Protein AF-A0A099LK48-F1 (afdb_monomer_lite)

Radius of gyration: 19.07 Å; chains: 1; bounding box: 68×48×37 Å

Foldseek 3Di:
DDDDDPDDDDDDPDDDDDDDPPQCDLVNLLVCLVPQFPQPLVSQLLNVLSVLLVVLLCCLVVVDPDALVRLLQSLLSNVLSVQQVVVCCVVVVVGDDSVCSNQVDPVSVVSSVSSVVVSCVNNDPDSVSSPVNNDPDRCVVRDDPVSVVD

Organism: NCBI:txid29495

pLDDT: mean 81.38, std 18.53, range [31.38, 96.38]

Structure (mmCIF, N/CA/C/O backbone):
data_AF-A0A099LK48-F1
#
_entry.id   AF-A0A099LK48-F1
#
loop_
_atom_site.group_PDB
_atom_site.id
_atom_site.type_symbol
_atom_site.label_atom_id
_atom_site.label_alt_id
_atom_site.label_comp_id
_atom_site.label_asym_id
_atom_site.label_entity_id
_atom_site.label_seq_id
_atom_site.pdbx_PDB_ins_code
_atom_site.Cartn_x
_atom_site.Cartn_y
_atom_site.Cartn_z
_atom_site.occupancy
_atom_site.B_iso_or_equiv
_atom_site.auth_seq_id
_atom_site.auth_comp_id
_atom_site.auth_asym_id
_atom_site.auth_atom_id
_atom_site.pdbx_PDB_model_num
ATOM 1 N N . MET A 1 1 ? -49.867 -3.692 -3.523 1.00 39.06 1 MET A N 1
ATOM 2 C CA . MET A 1 1 ? -49.423 -4.983 -4.095 1.00 39.06 1 MET A CA 1
ATOM 3 C C . MET A 1 1 ? -47.971 -4.833 -4.515 1.00 39.06 1 MET A C 1
ATOM 5 O O . MET A 1 1 ? -47.663 -3.898 -5.241 1.00 39.06 1 MET A O 1
ATOM 9 N N . LYS A 1 2 ? -47.077 -5.656 -3.955 1.00 34.09 2 LYS A N 1
ATOM 10 C CA . LYS A 1 2 ? -45.626 -5.604 -4.187 1.00 34.09 2 LYS A CA 1
ATOM 11 C C . LYS A 1 2 ? -45.309 -6.247 -5.543 1.00 34.09 2 LYS A C 1
ATOM 13 O O . LYS A 1 2 ? -45.697 -7.388 -5.770 1.00 34.09 2 LYS A O 1
ATOM 18 N N . SER A 1 3 ? -44.634 -5.508 -6.419 1.00 37.88 3 SER A N 1
ATOM 19 C CA . SER A 1 3 ? -44.075 -6.020 -7.674 1.00 37.88 3 SER A CA 1
ATOM 20 C C . SER A 1 3 ? -42.752 -6.717 -7.361 1.00 37.88 3 SER A C 1
ATOM 22 O O . SER A 1 3 ? -41.833 -6.089 -6.836 1.00 37.88 3 SER A O 1
ATOM 24 N N . VAL A 1 4 ? -42.686 -8.024 -7.606 1.00 45.72 4 VAL A N 1
ATOM 25 C CA . VAL A 1 4 ? -41.477 -8.832 -7.419 1.00 45.72 4 VAL A CA 1
ATOM 26 C C . VAL A 1 4 ? -40.611 -8.688 -8.672 1.00 45.72 4 VAL A C 1
ATOM 28 O O . VAL A 1 4 ? -41.073 -8.909 -9.790 1.00 45.72 4 VAL A O 1
ATOM 31 N N . SER A 1 5 ? -39.365 -8.263 -8.460 1.00 33.88 5 SER A N 1
ATOM 32 C CA . SER A 1 5 ? -38.329 -8.078 -9.479 1.00 33.88 5 SER A CA 1
ATOM 33 C C . SER A 1 5 ? -38.048 -9.376 -10.252 1.00 33.88 5 SER A C 1
ATOM 35 O O . SER A 1 5 ? -37.977 -10.452 -9.665 1.00 33.88 5 SER A O 1
ATOM 37 N N . LYS A 1 6 ? -37.868 -9.262 -11.575 1.00 41.53 6 LYS A N 1
ATOM 38 C CA . LYS A 1 6 ? -37.726 -10.351 -12.567 1.00 41.53 6 LYS A CA 1
ATOM 39 C C . LYS A 1 6 ? -36.379 -11.095 -12.550 1.00 41.53 6 LYS A C 1
ATOM 41 O O . LYS A 1 6 ? -36.036 -11.749 -13.529 1.00 41.53 6 LYS A O 1
ATOM 46 N N . TYR A 1 7 ? -35.626 -11.039 -11.460 1.00 39.88 7 TYR A N 1
ATOM 47 C CA . TYR A 1 7 ? -34.315 -11.682 -11.378 1.00 39.88 7 TYR A CA 1
ATOM 48 C C . TYR A 1 7 ? -34.296 -12.670 -10.212 1.00 39.88 7 TYR A C 1
ATOM 50 O O . TYR A 1 7 ? -33.738 -12.413 -9.150 1.00 39.88 7 TYR A O 1
ATOM 58 N N . CYS A 1 8 ? -34.978 -13.801 -10.411 1.00 38.00 8 CYS A N 1
ATOM 59 C CA . CYS A 1 8 ? -34.843 -14.971 -9.554 1.00 38.00 8 CYS A CA 1
ATOM 60 C C . CYS A 1 8 ? -33.556 -15.721 -9.918 1.00 38.00 8 CYS A C 1
ATOM 62 O O . CYS A 1 8 ? -33.349 -16.138 -11.055 1.00 38.00 8 CYS A O 1
ATOM 64 N N . ILE A 1 9 ? -32.714 -15.859 -8.902 1.00 45.78 9 ILE A N 1
ATOM 65 C CA . ILE A 1 9 ? -31.460 -16.602 -8.824 1.00 45.78 9 ILE A CA 1
ATOM 66 C C . ILE A 1 9 ? -31.676 -18.083 -9.191 1.00 45.78 9 ILE A C 1
ATOM 68 O O . ILE A 1 9 ? -32.590 -18.699 -8.639 1.00 45.78 9 ILE A O 1
ATOM 72 N N . PRO A 1 10 ? -30.796 -18.715 -9.986 1.00 41.97 10 PRO A N 1
ATOM 73 C CA . PRO A 1 10 ? -30.484 -20.122 -9.820 1.00 41.97 10 PRO A CA 1
ATOM 74 C C . PRO A 1 10 ? -29.261 -20.254 -8.905 1.00 41.97 10 PRO A C 1
ATOM 76 O O . PRO A 1 10 ? -28.142 -19.895 -9.264 1.00 41.97 10 PRO A O 1
ATOM 79 N N . ILE A 1 11 ? -29.510 -20.763 -7.697 1.00 52.34 11 ILE A N 1
ATOM 80 C CA . ILE A 1 11 ? -28.487 -21.234 -6.766 1.00 52.34 11 ILE A CA 1
ATOM 81 C C . ILE A 1 11 ? -27.934 -22.515 -7.382 1.00 52.34 11 ILE A C 1
ATOM 83 O O . ILE A 1 11 ? -28.645 -23.516 -7.451 1.00 52.34 11 ILE A O 1
ATOM 87 N N . LEU A 1 12 ? -26.680 -22.494 -7.824 1.00 41.72 12 LEU A N 1
ATOM 88 C CA . LEU A 1 12 ? -25.928 -23.711 -8.109 1.00 41.72 12 LEU A CA 1
ATOM 89 C C . LEU A 1 12 ? -24.857 -23.876 -7.034 1.00 41.72 12 LEU A C 1
ATOM 91 O O . LEU A 1 12 ? -23.727 -23.415 -7.151 1.00 41.72 12 LEU A O 1
ATOM 95 N N . LEU A 1 13 ? -25.282 -24.546 -5.962 1.00 46.19 13 LEU A N 1
ATOM 96 C CA . LEU A 1 13 ? -24.424 -25.273 -5.036 1.00 46.19 13 LEU A CA 1
ATOM 97 C C . LEU A 1 13 ? -23.738 -26.399 -5.819 1.00 46.19 13 LEU A C 1
ATOM 99 O O . LEU A 1 13 ? -24.330 -27.448 -6.064 1.00 46.19 13 LEU A O 1
ATOM 103 N N . GLY A 1 14 ? -22.497 -26.162 -6.227 1.00 35.47 14 GLY A N 1
ATOM 104 C CA . GLY A 1 14 ? -21.576 -27.199 -6.671 1.00 35.47 14 GLY A CA 1
ATOM 105 C C . GLY A 1 14 ? -20.495 -27.372 -5.617 1.00 35.47 14 GLY A C 1
ATOM 106 O O . GLY A 1 14 ? -19.608 -26.533 -5.510 1.00 35.47 14 GLY A O 1
ATOM 107 N N . CYS A 1 15 ? -20.580 -28.446 -4.830 1.00 48.09 15 CYS A N 1
ATOM 108 C CA . CYS A 1 15 ? -19.494 -28.896 -3.970 1.00 48.09 15 CYS A CA 1
ATOM 109 C C . CYS A 1 15 ? -18.229 -29.104 -4.808 1.00 48.09 15 CYS A C 1
ATOM 111 O O . CYS A 1 15 ? -18.137 -30.078 -5.553 1.00 48.09 15 CYS A O 1
ATOM 113 N N . MET A 1 16 ? -17.242 -28.230 -4.633 1.00 36.72 16 MET A N 1
ATOM 114 C CA . MET A 1 16 ? -15.851 -28.593 -4.841 1.00 36.72 16 MET A CA 1
ATOM 115 C C . MET A 1 16 ? -15.095 -28.393 -3.533 1.00 36.72 16 MET A C 1
ATOM 117 O O . MET A 1 16 ? -15.263 -27.405 -2.826 1.00 36.72 16 MET A O 1
ATOM 121 N N . CYS A 1 17 ? -14.383 -29.462 -3.207 1.00 34.75 17 CYS A N 1
ATOM 122 C CA . CYS A 1 17 ? -13.525 -29.753 -2.077 1.00 34.75 17 CYS A CA 1
ATOM 123 C C . CYS A 1 17 ? -12.805 -28.544 -1.474 1.00 34.75 17 CYS A C 1
ATOM 125 O O . CYS A 1 17 ? -12.399 -27.653 -2.206 1.00 34.75 17 CYS A O 1
ATOM 127 N N . PHE A 1 18 ? -12.587 -28.592 -0.154 1.00 47.53 18 PHE A N 1
ATOM 128 C CA . PHE A 1 18 ? -11.670 -27.743 0.611 1.00 47.53 18 PHE A CA 1
ATOM 129 C C . PHE A 1 18 ? -10.435 -27.322 -0.205 1.00 47.53 18 PHE A C 1
ATOM 131 O O . PHE A 1 18 ? -9.423 -28.018 -0.222 1.00 47.53 18 PHE A O 1
ATOM 138 N N . SER A 1 19 ? -10.504 -26.169 -0.857 1.00 31.38 19 SER A N 1
ATOM 139 C CA . SER A 1 19 ? -9.338 -25.347 -1.112 1.00 31.38 19 SER A CA 1
ATOM 140 C C . SER A 1 19 ? -9.202 -24.502 0.138 1.00 31.38 19 SER A C 1
ATOM 142 O O . SER A 1 19 ? -10.066 -23.679 0.438 1.00 31.38 19 SER A O 1
ATOM 144 N N . THR A 1 20 ? -8.168 -24.784 0.921 1.00 35.81 20 THR A N 1
ATOM 145 C CA . THR A 1 20 ? -7.614 -23.836 1.885 1.00 35.81 20 THR A CA 1
ATOM 146 C C . THR A 1 20 ? -7.735 -22.432 1.301 1.00 35.81 20 THR A C 1
ATOM 148 O O . THR A 1 20 ? -7.225 -22.200 0.205 1.00 35.81 20 THR A O 1
ATOM 151 N N . PHE A 1 21 ? -8.453 -21.535 1.983 1.00 37.97 21 PHE A N 1
ATOM 152 C CA . PHE A 1 21 ? -8.326 -20.105 1.733 1.00 37.97 21 PHE A CA 1
ATOM 153 C C . PHE A 1 21 ? -6.848 -19.796 1.959 1.00 37.97 21 PHE A C 1
ATOM 155 O O . PHE A 1 21 ? -6.400 -19.710 3.099 1.00 37.97 21 PHE A O 1
ATOM 162 N N . ALA A 1 22 ? -6.063 -19.783 0.886 1.00 38.34 22 ALA A N 1
ATOM 163 C CA . ALA A 1 22 ? -4.743 -19.203 0.936 1.00 38.34 22 ALA A CA 1
ATOM 164 C C . ALA A 1 22 ? -5.013 -17.703 1.007 1.00 38.34 22 ALA A C 1
ATOM 166 O O . ALA A 1 22 ? -5.231 -17.067 -0.020 1.00 38.34 22 ALA A O 1
ATOM 167 N N . GLU A 1 23 ? -5.136 -17.174 2.230 1.00 49.28 23 GLU A N 1
ATOM 168 C CA . GLU A 1 23 ? -4.892 -15.749 2.433 1.00 49.28 23 GLU A CA 1
ATOM 169 C C . GLU A 1 23 ? -3.533 -15.481 1.795 1.00 49.28 23 GLU A C 1
ATOM 171 O O . GLU A 1 23 ? -2.578 -16.207 2.085 1.00 49.28 23 GLU A O 1
ATOM 176 N N . THR A 1 24 ? -3.464 -14.501 0.895 1.00 56.19 24 THR A N 1
ATOM 177 C CA . THR A 1 24 ? -2.185 -14.066 0.331 1.00 56.19 24 THR A CA 1
ATOM 178 C C . THR A 1 24 ? -1.276 -13.741 1.502 1.00 56.19 24 THR A C 1
ATOM 180 O O . THR A 1 24 ? -1.543 -12.807 2.266 1.00 56.19 24 THR A O 1
ATOM 183 N N . THR A 1 25 ? -0.242 -14.551 1.713 1.00 70.88 25 THR A N 1
ATOM 184 C CA . THR A 1 25 ? 0.669 -14.283 2.814 1.00 70.88 25 THR A CA 1
ATOM 185 C C . THR A 1 25 ? 1.570 -13.127 2.409 1.00 70.88 25 THR A C 1
ATOM 187 O O . THR A 1 25 ? 1.834 -12.890 1.228 1.00 70.88 25 THR A O 1
ATOM 190 N N . LYS A 1 26 ? 2.075 -12.390 3.399 1.00 77.94 26 LYS A N 1
ATOM 191 C CA . LYS A 1 26 ? 3.093 -11.367 3.142 1.00 77.94 26 LYS A CA 1
ATOM 192 C C . LYS A 1 26 ? 4.279 -11.955 2.359 1.00 77.94 26 LYS A C 1
ATOM 194 O O . LYS A 1 26 ? 4.812 -11.284 1.490 1.00 77.94 26 LYS A O 1
ATOM 199 N N . GLU A 1 27 ? 4.630 -13.212 2.626 1.00 84.19 27 GLU A N 1
ATOM 200 C CA . GLU A 1 27 ? 5.696 -13.944 1.936 1.00 84.19 27 GLU A CA 1
ATOM 201 C C . GLU A 1 27 ? 5.385 -14.158 0.445 1.00 84.19 27 GLU A C 1
ATOM 203 O O . GLU A 1 27 ? 6.252 -13.906 -0.390 1.00 84.19 27 GLU A O 1
ATOM 208 N N . ASP A 1 28 ? 4.151 -14.533 0.090 1.00 87.06 28 ASP A N 1
ATOM 209 C CA . ASP A 1 28 ? 3.735 -14.693 -1.315 1.00 87.06 28 ASP A CA 1
ATOM 210 C C . ASP A 1 28 ? 3.823 -13.369 -2.084 1.00 87.06 28 ASP A C 1
ATOM 212 O O . ASP A 1 28 ? 4.290 -13.318 -3.225 1.00 87.06 28 ASP A O 1
ATOM 216 N N . PHE A 1 29 ? 3.413 -12.275 -1.441 1.00 91.19 29 PHE A N 1
ATOM 217 C CA . PHE A 1 29 ? 3.512 -10.942 -2.022 1.00 91.19 29 PHE A CA 1
ATOM 218 C C . PHE A 1 29 ? 4.967 -10.497 -2.215 1.00 91.19 29 PHE A C 1
ATOM 220 O O . PHE A 1 29 ? 5.324 -9.989 -3.277 1.00 91.19 29 PHE A O 1
ATOM 227 N N . GLU A 1 30 ? 5.828 -10.699 -1.217 1.00 92.38 30 GLU A N 1
ATOM 228 C CA . GLU A 1 30 ? 7.257 -10.383 -1.330 1.00 92.38 30 GLU A CA 1
ATOM 229 C C . GLU A 1 30 ? 7.930 -11.226 -2.423 1.00 92.38 30 GLU A C 1
ATOM 231 O O . GLU A 1 30 ? 8.743 -10.717 -3.196 1.00 92.38 30 GLU A O 1
ATOM 236 N N . GLN A 1 31 ? 7.532 -12.492 -2.568 1.00 94.06 31 GLN A N 1
ATOM 237 C CA . GLN A 1 31 ? 7.994 -13.333 -3.665 1.00 94.06 31 GLN A CA 1
ATOM 238 C C . GLN A 1 31 ? 7.551 -12.787 -5.031 1.00 94.06 31 GLN A C 1
ATOM 240 O O . GLN A 1 31 ? 8.371 -12.736 -5.952 1.00 94.06 31 GLN A O 1
ATOM 245 N N . PHE A 1 32 ? 6.296 -12.346 -5.168 1.00 94.56 32 PHE A N 1
ATOM 246 C CA . PHE A 1 32 ? 5.816 -11.673 -6.377 1.00 94.56 32 PHE A CA 1
ATOM 247 C C . PHE A 1 32 ? 6.650 -10.423 -6.693 1.00 94.56 32 PHE A C 1
ATOM 249 O O . PHE A 1 32 ? 7.090 -10.254 -7.833 1.00 94.56 32 PHE A O 1
ATOM 256 N N . LEU A 1 33 ? 6.931 -9.580 -5.691 1.00 95.81 33 LEU A N 1
ATOM 257 C CA . LEU A 1 33 ? 7.773 -8.397 -5.876 1.00 95.81 33 LEU A CA 1
ATOM 258 C C . LEU A 1 33 ? 9.156 -8.773 -6.407 1.00 95.81 33 LEU A C 1
ATOM 260 O O . LEU A 1 33 ? 9.698 -8.066 -7.249 1.00 95.81 33 LEU A O 1
ATOM 264 N N . GLU A 1 34 ? 9.746 -9.874 -5.948 1.00 96.38 34 GLU A N 1
ATOM 265 C CA . GLU A 1 34 ? 11.073 -10.255 -6.423 1.00 96.38 34 GLU A CA 1
ATOM 266 C C . GLU A 1 34 ? 11.088 -10.867 -7.820 1.00 96.38 34 GLU A C 1
ATOM 268 O O . GLU A 1 34 ? 12.036 -10.616 -8.573 1.00 96.38 34 GLU A O 1
ATOM 273 N N . GLN A 1 35 ? 10.064 -11.651 -8.154 1.00 95.69 35 GLN A N 1
ATOM 274 C CA . GLN A 1 35 ? 10.020 -12.461 -9.372 1.00 95.69 35 GLN A CA 1
ATOM 275 C C . GLN A 1 35 ? 9.428 -11.720 -10.570 1.00 95.69 35 GLN A C 1
ATOM 277 O O . GLN A 1 35 ? 9.940 -11.871 -11.678 1.00 95.69 35 GLN A O 1
ATOM 282 N N . GLU A 1 36 ? 8.390 -10.914 -10.352 1.00 96.12 36 GLU A N 1
ATOM 283 C CA . GLU A 1 36 ? 7.574 -10.351 -11.434 1.00 96.12 36 GLU A CA 1
ATOM 284 C C . GLU A 1 36 ? 7.827 -8.855 -11.658 1.00 96.12 36 GLU A C 1
ATOM 286 O O . GLU A 1 36 ? 7.737 -8.370 -12.785 1.00 96.12 36 GLU A O 1
ATOM 291 N N . VAL A 1 37 ? 8.174 -8.105 -10.607 1.00 95.88 37 VAL A N 1
ATOM 292 C CA . VAL A 1 37 ? 8.454 -6.666 -10.727 1.00 95.88 37 VAL A CA 1
ATOM 293 C C . VAL A 1 37 ? 9.880 -6.465 -11.231 1.00 95.88 37 VAL A C 1
ATOM 295 O O . VA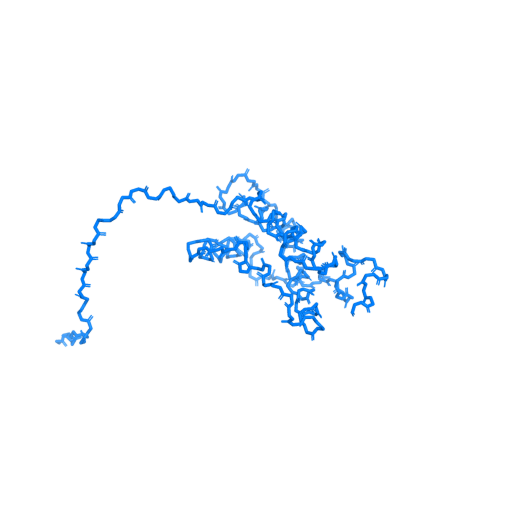L A 1 37 ? 10.841 -6.936 -10.622 1.00 95.88 37 VAL A O 1
ATOM 298 N N . SER A 1 38 ? 10.052 -5.732 -12.331 1.00 94.81 38 SER A N 1
ATOM 299 C CA . SER A 1 38 ? 11.375 -5.529 -12.936 1.00 94.81 38 SER A CA 1
ATOM 300 C C . SER A 1 38 ? 12.035 -4.239 -12.442 1.00 94.81 38 SER A C 1
ATOM 302 O O . SER A 1 38 ? 13.254 -4.174 -12.242 1.00 94.81 38 SER A O 1
ATOM 304 N N . LEU A 1 39 ? 11.224 -3.219 -12.157 1.00 94.25 39 LEU A N 1
ATOM 305 C CA . LEU A 1 39 ? 11.686 -1.913 -11.716 1.00 94.25 39 LEU A CA 1
ATOM 306 C C . LEU A 1 39 ? 12.010 -1.902 -10.215 1.00 94.25 39 LEU A C 1
ATOM 308 O O . LEU A 1 39 ? 11.125 -1.992 -9.366 1.00 94.25 39 LEU A O 1
ATOM 312 N N . SER A 1 40 ? 13.281 -1.669 -9.870 1.00 92.88 40 SER A N 1
ATOM 313 C CA . SER A 1 40 ? 13.738 -1.598 -8.469 1.00 92.88 40 SER A CA 1
ATOM 314 C C . SER A 1 40 ? 12.965 -0.573 -7.631 1.00 92.88 40 SER A C 1
ATOM 316 O O . SER A 1 40 ? 12.634 -0.840 -6.479 1.00 92.88 40 SER A O 1
ATOM 318 N N . ALA A 1 41 ? 12.645 0.593 -8.201 1.00 92.88 41 ALA A N 1
ATOM 319 C CA . ALA A 1 41 ? 11.857 1.610 -7.509 1.00 92.88 41 ALA A CA 1
ATOM 320 C C . ALA A 1 41 ? 10.447 1.101 -7.161 1.00 92.88 41 ALA A C 1
ATOM 322 O O . ALA A 1 41 ? 9.955 1.349 -6.061 1.00 92.88 41 ALA A O 1
ATOM 323 N N . LEU A 1 42 ? 9.821 0.339 -8.064 1.00 94.81 42 LEU A N 1
ATOM 324 C CA . LEU A 1 42 ? 8.511 -0.254 -7.818 1.00 94.81 42 LEU A CA 1
ATOM 325 C C . LEU A 1 42 ? 8.583 -1.353 -6.754 1.00 94.81 42 LEU A C 1
ATOM 327 O O . LEU A 1 42 ? 7.720 -1.380 -5.883 1.00 94.81 42 LEU A O 1
ATOM 331 N N . LYS A 1 43 ? 9.639 -2.182 -6.746 1.00 95.38 43 LYS A N 1
ATOM 332 C CA . LYS A 1 43 ? 9.874 -3.157 -5.663 1.00 95.38 43 LYS A CA 1
ATOM 333 C C . LYS A 1 43 ? 9.938 -2.475 -4.300 1.00 95.38 43 LYS A C 1
ATOM 335 O O . LYS A 1 43 ? 9.234 -2.874 -3.377 1.00 95.38 43 LYS A O 1
ATOM 340 N N . ILE A 1 44 ? 10.743 -1.417 -4.175 1.00 94.31 44 ILE A N 1
ATOM 341 C CA . ILE A 1 44 ? 10.921 -0.675 -2.916 1.00 94.31 44 ILE A CA 1
ATOM 342 C C . ILE A 1 44 ? 9.587 -0.118 -2.417 1.00 94.31 44 ILE A C 1
ATOM 344 O O . ILE A 1 44 ? 9.240 -0.291 -1.246 1.00 94.31 44 ILE A O 1
ATOM 348 N N . VAL A 1 45 ? 8.824 0.530 -3.301 1.00 94.81 45 VAL A N 1
ATOM 349 C CA . VAL A 1 45 ? 7.499 1.066 -2.962 1.00 94.81 45 VAL A CA 1
ATOM 350 C C . VAL A 1 45 ? 6.525 -0.067 -2.630 1.00 94.81 45 VAL A C 1
ATOM 352 O O . VAL A 1 45 ? 5.773 0.055 -1.666 1.00 94.81 45 VAL A O 1
ATOM 355 N N . GLY A 1 46 ? 6.598 -1.191 -3.345 1.00 95.31 46 GLY A N 1
ATOM 356 C CA . GLY A 1 46 ? 5.832 -2.411 -3.094 1.00 95.31 46 GLY A CA 1
ATOM 357 C C . GLY A 1 46 ? 6.040 -2.973 -1.692 1.00 95.31 46 GLY A C 1
ATOM 358 O O . GLY A 1 46 ? 5.066 -3.162 -0.969 1.00 95.31 46 GLY A O 1
ATOM 359 N N . TYR A 1 47 ? 7.288 -3.143 -1.251 1.00 95.06 47 TYR A N 1
ATOM 360 C CA . TYR A 1 47 ? 7.590 -3.592 0.114 1.00 95.06 47 TYR A CA 1
ATOM 361 C C . TYR A 1 47 ? 7.006 -2.644 1.167 1.00 95.06 47 TYR A C 1
ATOM 363 O O . TYR A 1 47 ? 6.384 -3.081 2.137 1.00 95.06 47 TYR A O 1
ATOM 371 N N . LYS A 1 48 ? 7.146 -1.327 0.960 1.00 94.62 48 LYS A N 1
ATOM 372 C CA . LYS A 1 48 ? 6.557 -0.327 1.863 1.00 94.62 48 LYS A CA 1
ATOM 373 C C . LYS A 1 48 ? 5.035 -0.386 1.871 1.00 94.62 48 LYS A C 1
ATOM 375 O O . LYS A 1 48 ? 4.440 -0.215 2.933 1.00 94.62 48 LYS A O 1
ATOM 380 N N . ALA A 1 49 ? 4.411 -0.639 0.727 1.00 93.88 49 ALA A N 1
ATOM 381 C CA . ALA A 1 49 ? 2.973 -0.807 0.637 1.00 93.88 49 ALA A CA 1
ATOM 382 C C . ALA A 1 49 ? 2.504 -2.052 1.389 1.00 93.88 49 ALA A C 1
ATOM 384 O O . ALA A 1 49 ? 1.622 -1.930 2.235 1.00 93.88 49 ALA A O 1
ATOM 385 N N . GLY A 1 50 ? 3.163 -3.195 1.188 1.00 92.75 50 GLY A N 1
ATOM 386 C CA . GLY A 1 50 ? 2.856 -4.434 1.902 1.00 92.75 50 GLY A CA 1
ATOM 387 C C . GLY A 1 50 ? 2.910 -4.284 3.423 1.00 92.75 50 GLY A C 1
ATOM 388 O O . GLY A 1 50 ? 2.009 -4.754 4.119 1.00 92.75 50 GLY A O 1
ATOM 389 N N . ASP A 1 51 ? 3.913 -3.569 3.944 1.00 92.38 51 ASP A N 1
ATOM 390 C CA . ASP A 1 51 ? 4.017 -3.247 5.374 1.00 92.38 51 ASP A CA 1
ATOM 391 C C . ASP A 1 51 ? 2.842 -2.388 5.875 1.00 92.38 51 ASP A C 1
ATOM 393 O O . ASP A 1 51 ? 2.273 -2.657 6.936 1.00 92.38 51 ASP A O 1
ATOM 397 N N . MET A 1 52 ? 2.471 -1.338 5.132 1.00 92.81 52 MET A N 1
ATOM 398 C CA . MET A 1 52 ? 1.390 -0.429 5.536 1.00 92.81 52 MET A CA 1
ATOM 399 C C . MET A 1 52 ? 0.011 -1.089 5.413 1.00 92.81 52 MET A C 1
ATOM 401 O O . MET A 1 52 ? -0.842 -0.893 6.280 1.00 92.81 52 MET A O 1
ATOM 405 N N . TRP A 1 53 ? -0.211 -1.892 4.371 1.00 93.25 53 TRP A N 1
ATOM 406 C CA . TRP A 1 53 ? -1.437 -2.666 4.185 1.00 93.25 53 TRP A CA 1
ATOM 407 C C . TRP A 1 53 ? -1.603 -3.714 5.285 1.00 93.25 53 TRP A C 1
ATOM 409 O O . TRP A 1 53 ? -2.680 -3.795 5.878 1.00 93.25 53 TRP A O 1
ATOM 419 N N . ALA A 1 54 ? -0.528 -4.422 5.648 1.00 91.38 54 ALA A N 1
ATOM 420 C CA . ALA A 1 54 ? -0.53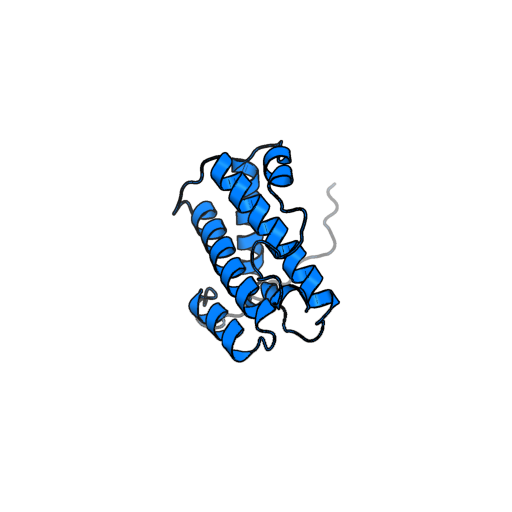7 -5.349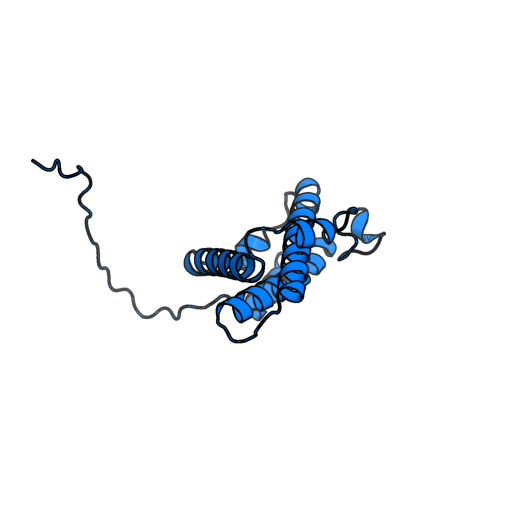 6.776 1.00 91.38 54 ALA A CA 1
ATOM 421 C C . ALA A 1 54 ? -0.897 -4.633 8.086 1.00 91.38 54 ALA A C 1
ATOM 423 O O . ALA A 1 54 ? -1.789 -5.081 8.803 1.00 91.38 54 ALA A O 1
ATOM 424 N N . MET A 1 55 ? -0.280 -3.481 8.372 1.00 92.31 55 MET A N 1
ATOM 425 C CA . MET A 1 55 ? -0.599 -2.685 9.565 1.00 92.31 55 MET A CA 1
ATOM 426 C C . MET A 1 55 ? -2.072 -2.248 9.591 1.00 92.31 55 MET A C 1
ATOM 428 O O . MET A 1 55 ? -2.729 -2.324 10.630 1.00 92.31 55 MET A O 1
ATOM 432 N N . MET A 1 56 ? -2.618 -1.824 8.449 1.00 92.94 56 MET A N 1
ATOM 433 C CA . MET A 1 56 ? -4.026 -1.441 8.345 1.00 92.94 56 MET A CA 1
ATOM 434 C C . MET A 1 56 ? -4.966 -2.631 8.605 1.00 92.94 56 MET A C 1
ATOM 436 O O . MET A 1 56 ? -5.962 -2.485 9.318 1.00 92.94 56 MET A O 1
ATOM 440 N N . LEU A 1 57 ? -4.643 -3.813 8.071 1.00 91.50 57 LEU A N 1
ATOM 441 C CA . LEU A 1 57 ? -5.403 -5.045 8.299 1.00 91.50 57 LEU A CA 1
ATOM 442 C C . LEU A 1 57 ? -5.337 -5.497 9.764 1.00 91.50 57 LEU A C 1
ATOM 444 O O . LEU A 1 57 ? -6.372 -5.819 10.346 1.00 91.50 57 LEU A O 1
ATOM 448 N N . GLN A 1 58 ? -4.158 -5.453 10.387 1.00 91.38 58 GLN A N 1
ATOM 449 C CA . GLN A 1 58 ? -3.974 -5.760 11.811 1.00 91.38 58 GLN A CA 1
ATOM 450 C C . GLN A 1 58 ? -4.805 -4.826 12.701 1.00 91.38 58 GLN A C 1
ATOM 452 O O . GLN A 1 58 ? -5.457 -5.279 13.644 1.00 91.38 58 GLN A O 1
ATOM 457 N N . ALA A 1 59 ? -4.839 -3.528 12.379 1.00 91.69 59 ALA A N 1
ATOM 458 C CA . ALA A 1 59 ? -5.660 -2.558 13.100 1.00 91.69 59 ALA A CA 1
ATOM 459 C C . ALA A 1 59 ? -7.160 -2.851 12.939 1.00 91.69 59 ALA A C 1
ATOM 461 O O . ALA A 1 59 ? -7.916 -2.799 13.908 1.00 91.69 59 ALA A O 1
ATOM 462 N N . HIS A 1 60 ? -7.598 -3.215 11.730 1.00 91.50 60 HIS A N 1
ATOM 463 C CA . HIS A 1 60 ? -8.983 -3.609 11.469 1.00 91.50 60 HIS A CA 1
ATOM 464 C C . HIS A 1 60 ? -9.394 -4.877 12.233 1.00 91.50 60 HIS A C 1
ATOM 466 O O . HIS A 1 60 ? -10.498 -4.931 12.774 1.00 91.50 60 HIS A O 1
ATOM 472 N N . ARG A 1 61 ? -8.502 -5.872 12.308 1.00 90.38 61 ARG A N 1
ATOM 473 C CA . ARG A 1 61 ? -8.703 -7.130 13.047 1.00 90.38 61 ARG A CA 1
ATOM 474 C C . ARG A 1 61 ? -8.632 -6.950 14.573 1.00 90.38 61 ARG A C 1
ATOM 476 O O . ARG A 1 61 ? -8.972 -7.871 15.309 1.00 90.38 61 ARG A O 1
ATOM 483 N N . GLY A 1 62 ? -8.232 -5.770 15.055 1.00 89.88 62 GLY A N 1
ATOM 484 C CA . GLY A 1 62 ? -8.078 -5.473 16.482 1.00 89.88 62 GLY A CA 1
ATOM 485 C C . GLY A 1 62 ? -6.824 -6.088 17.110 1.00 89.88 62 GLY A C 1
ATOM 486 O O . GLY A 1 62 ? -6.720 -6.144 18.333 1.00 89.88 62 GLY A O 1
ATOM 487 N N . GLU A 1 63 ? -5.877 -6.547 16.290 1.00 92.69 63 GLU A N 1
ATOM 488 C CA . GLU A 1 63 ? -4.587 -7.095 16.731 1.00 92.69 63 GLU A CA 1
ATOM 489 C C . GLU A 1 63 ? -3.660 -5.986 17.242 1.00 92.69 63 GLU A C 1
ATOM 491 O O . GLU A 1 63 ? -2.867 -6.193 18.161 1.00 92.69 63 GLU A O 1
ATOM 496 N N . ILE A 1 64 ? -3.802 -4.787 16.671 1.00 93.06 64 ILE A N 1
ATOM 497 C CA . ILE A 1 64 ? -3.162 -3.558 17.136 1.00 93.06 64 ILE A CA 1
ATOM 498 C C . ILE A 1 64 ? -4.219 -2.468 17.328 1.00 93.06 64 ILE A C 1
ATOM 500 O O . ILE A 1 64 ? -5.229 -2.427 16.628 1.00 93.06 64 ILE A O 1
ATOM 504 N N . SER A 1 65 ? -3.972 -1.557 18.267 1.00 94.38 65 SER A N 1
ATOM 505 C CA . SER A 1 65 ? -4.803 -0.370 18.472 1.00 94.38 65 SER A CA 1
ATOM 506 C C . SER A 1 65 ? -4.042 0.857 17.997 1.00 94.38 65 SER A C 1
ATOM 508 O O . SER A 1 65 ? -2.931 1.098 18.460 1.00 94.38 65 SER A O 1
ATOM 510 N N . LEU A 1 66 ? -4.656 1.649 17.120 1.00 94.88 66 LEU A N 1
ATOM 511 C CA . LEU A 1 66 ? -4.108 2.923 16.661 1.00 94.88 66 LEU A CA 1
ATOM 512 C C . LEU A 1 66 ? -4.794 4.070 17.401 1.00 94.88 66 LEU A C 1
ATOM 514 O O . LEU A 1 66 ? -6.023 4.120 17.490 1.00 94.88 66 LEU A O 1
ATOM 518 N N . SER A 1 67 ? -4.012 5.017 17.906 1.00 94.94 67 SER A N 1
ATOM 519 C CA . SER A 1 67 ? -4.528 6.337 18.264 1.00 94.94 67 SER A CA 1
ATOM 520 C C . SER A 1 67 ? -4.986 7.093 17.013 1.00 94.94 67 SER A C 1
ATOM 522 O O . SER A 1 67 ? -4.609 6.759 15.888 1.00 94.94 67 SER A O 1
ATOM 524 N N . LYS A 1 68 ? -5.763 8.166 17.203 1.00 93.56 68 LYS A N 1
ATOM 525 C CA . LYS A 1 68 ? -6.181 9.038 16.096 1.00 93.56 68 LYS A CA 1
ATOM 526 C C . LYS A 1 68 ? -4.984 9.546 15.280 1.00 93.56 68 LYS A C 1
ATOM 528 O O . LYS A 1 68 ? -4.997 9.442 14.062 1.00 93.56 68 LYS A O 1
ATOM 533 N N . THR A 1 69 ? -3.937 10.031 15.944 1.00 94.00 69 THR A N 1
ATOM 534 C CA . THR A 1 69 ? -2.741 10.560 15.269 1.00 94.00 69 THR A CA 1
ATOM 535 C C . THR A 1 69 ? -1.982 9.475 14.505 1.00 94.00 69 THR A C 1
ATOM 537 O O . THR A 1 69 ? -1.529 9.714 13.390 1.00 94.00 69 THR A O 1
ATOM 540 N N . GLU A 1 70 ? -1.865 8.265 15.057 1.00 95.25 70 GLU A N 1
ATOM 541 C CA . GLU A 1 70 ? -1.251 7.139 14.337 1.00 95.25 70 GLU A CA 1
ATOM 542 C C . GLU A 1 70 ? -2.081 6.730 13.116 1.00 95.25 70 GLU A C 1
ATOM 544 O O . GLU A 1 70 ? -1.515 6.451 12.060 1.00 95.25 70 GLU A O 1
ATOM 549 N N . ALA A 1 71 ? -3.411 6.754 13.231 1.00 93.69 71 ALA A N 1
ATOM 550 C CA . ALA A 1 71 ? -4.315 6.491 12.119 1.00 93.69 71 ALA A CA 1
ATOM 551 C C . ALA A 1 71 ? -4.210 7.559 11.015 1.00 93.69 71 ALA A C 1
ATOM 553 O O . ALA A 1 71 ? -4.159 7.211 9.838 1.00 93.69 71 ALA A O 1
ATOM 554 N N . GLU A 1 72 ? -4.114 8.842 11.376 1.00 92.88 72 GLU A N 1
ATOM 555 C CA . GLU A 1 72 ? -3.895 9.949 10.432 1.00 92.88 72 GLU A CA 1
ATOM 556 C C . GLU A 1 72 ? -2.556 9.814 9.692 1.00 92.88 72 GLU A C 1
ATOM 558 O O . GLU A 1 72 ? -2.501 9.990 8.475 1.00 92.88 72 GLU A O 1
ATOM 563 N N . VAL A 1 73 ? -1.483 9.450 10.405 1.00 93.69 73 VAL A N 1
ATOM 564 C CA . VAL A 1 73 ? -0.159 9.192 9.811 1.00 93.69 73 VAL A CA 1
ATOM 565 C C . VAL A 1 73 ? -0.187 7.966 8.897 1.00 93.69 73 VAL A C 1
ATOM 567 O O . VAL A 1 73 ? 0.447 7.965 7.842 1.00 93.69 73 VAL A O 1
ATOM 570 N N . LEU A 1 74 ? -0.894 6.903 9.283 1.00 94.25 74 LEU A N 1
ATOM 571 C CA . LEU A 1 74 ? -1.047 5.722 8.438 1.00 94.25 74 LEU A CA 1
ATOM 572 C C . LEU A 1 74 ? -1.830 6.064 7.163 1.00 94.25 74 LEU A C 1
ATOM 574 O O . LEU A 1 74 ? -1.396 5.697 6.072 1.00 94.25 74 LEU A O 1
ATOM 578 N N . LEU A 1 75 ? -2.927 6.818 7.279 1.00 92.38 75 LEU A N 1
ATOM 579 C CA . LEU A 1 75 ? -3.713 7.269 6.132 1.00 92.38 75 LEU A CA 1
ATOM 580 C C . LEU A 1 75 ? -2.876 8.137 5.184 1.00 92.38 75 LEU A C 1
ATOM 582 O O . LEU A 1 75 ? -2.893 7.902 3.976 1.00 92.38 75 LEU A O 1
ATOM 586 N N . SER A 1 76 ? -2.103 9.095 5.704 1.00 92.00 76 SER A N 1
ATOM 587 C CA . SER A 1 76 ? -1.270 9.957 4.858 1.00 92.00 76 SER A CA 1
ATOM 588 C C . SER A 1 76 ? -0.208 9.166 4.088 1.00 92.00 76 SER A C 1
ATOM 590 O O . SER A 1 76 ? 0.028 9.424 2.905 1.00 92.00 76 SER A O 1
ATOM 592 N N . LYS A 1 77 ? 0.385 8.144 4.720 1.00 92.38 77 LYS A N 1
ATOM 593 C CA . LYS A 1 77 ? 1.314 7.213 4.065 1.00 92.38 77 LYS A CA 1
ATOM 594 C C . LYS A 1 77 ? 0.622 6.370 2.998 1.00 92.38 77 LYS A C 1
ATOM 596 O O . LYS A 1 77 ? 1.171 6.230 1.913 1.00 92.38 77 LYS A O 1
ATOM 601 N N . LEU A 1 78 ? -0.569 5.836 3.264 1.00 92.44 78 LEU A N 1
ATOM 602 C CA . LEU A 1 78 ? -1.332 5.058 2.280 1.00 92.44 78 LEU A CA 1
ATOM 603 C C . LEU A 1 78 ? -1.701 5.903 1.049 1.00 92.44 78 LEU A C 1
ATOM 605 O O . LEU A 1 78 ? -1.517 5.450 -0.079 1.00 92.44 78 LEU A O 1
ATOM 609 N N . ILE A 1 79 ? -2.127 7.154 1.252 1.00 90.69 79 ILE A N 1
ATOM 610 C CA . ILE A 1 79 ? -2.371 8.112 0.160 1.00 90.69 79 ILE A CA 1
ATOM 611 C C . ILE A 1 79 ? -1.077 8.365 -0.621 1.00 90.69 79 ILE A C 1
ATOM 613 O O . ILE A 1 79 ? -1.054 8.273 -1.848 1.00 90.69 79 ILE A O 1
ATOM 617 N N . GLY A 1 80 ? 0.021 8.640 0.086 1.00 90.81 80 GLY A N 1
ATOM 618 C CA . GLY A 1 80 ? 1.316 8.886 -0.537 1.00 90.81 80 GLY A CA 1
ATOM 619 C C . GLY A 1 80 ? 1.860 7.687 -1.323 1.00 90.81 80 GLY A C 1
ATOM 620 O O . GLY A 1 80 ? 2.493 7.888 -2.360 1.00 90.81 80 GLY A O 1
ATOM 621 N N . LEU A 1 81 ? 1.609 6.453 -0.869 1.00 93.06 81 LEU A N 1
ATOM 622 C CA . LEU A 1 81 ? 1.919 5.222 -1.606 1.00 93.06 81 LEU A CA 1
ATOM 623 C C . LEU A 1 81 ? 1.097 5.129 -2.888 1.00 93.06 81 LEU A C 1
ATOM 625 O O . LEU A 1 81 ? 1.674 4.919 -3.950 1.00 93.06 81 LEU A O 1
ATOM 629 N N . HIS A 1 82 ? -0.218 5.344 -2.810 1.00 91.75 82 HIS A N 1
ATOM 630 C CA . HIS A 1 82 ? -1.096 5.289 -3.978 1.00 91.75 82 HIS A CA 1
ATOM 631 C C . HIS A 1 82 ? -0.682 6.305 -5.052 1.00 91.75 82 HIS A C 1
ATOM 633 O O . HIS A 1 82 ? -0.501 5.949 -6.216 1.00 91.75 82 HIS A O 1
ATOM 639 N N . MET A 1 83 ? -0.426 7.556 -4.655 1.00 92.06 83 MET A N 1
ATOM 640 C CA . MET A 1 83 ? 0.088 8.586 -5.567 1.00 92.06 83 MET A CA 1
ATOM 641 C C . MET A 1 83 ? 1.456 8.207 -6.152 1.00 92.06 83 MET A C 1
ATOM 643 O O . MET A 1 83 ? 1.750 8.513 -7.308 1.00 92.06 83 MET A O 1
ATOM 647 N N . CYS A 1 84 ? 2.306 7.545 -5.362 1.00 93.25 84 CYS A N 1
ATOM 648 C CA . CYS A 1 84 ? 3.603 7.088 -5.835 1.00 93.25 84 CYS A CA 1
ATOM 649 C C . CYS A 1 84 ? 3.476 5.970 -6.879 1.00 93.25 84 CYS A C 1
ATOM 651 O O . CYS A 1 84 ? 4.100 6.065 -7.934 1.00 93.25 84 CYS A O 1
ATOM 653 N N . PHE A 1 85 ? 2.623 4.971 -6.639 1.00 93.75 85 PHE A N 1
ATOM 654 C CA . PHE A 1 85 ? 2.321 3.926 -7.617 1.00 93.75 85 PHE A CA 1
ATOM 655 C C . PHE A 1 85 ? 1.788 4.510 -8.925 1.00 93.75 85 PHE A C 1
ATOM 657 O O . PHE A 1 85 ? 2.320 4.184 -9.981 1.00 93.75 85 PHE A O 1
ATOM 664 N N . GLN A 1 86 ? 0.816 5.428 -8.866 1.00 92.50 86 GLN A N 1
ATOM 665 C CA . GLN A 1 86 ? 0.287 6.102 -10.060 1.00 92.50 86 GLN A CA 1
ATOM 666 C C . GLN A 1 86 ? 1.402 6.752 -10.885 1.00 92.50 86 GLN A C 1
ATOM 668 O O . GLN A 1 86 ? 1.524 6.488 -12.078 1.00 92.50 86 GLN A O 1
ATOM 673 N N . LYS A 1 87 ? 2.276 7.529 -10.238 1.00 91.94 87 LYS A N 1
ATOM 674 C CA . LYS A 1 87 ? 3.407 8.185 -10.904 1.00 91.94 87 LYS A CA 1
ATOM 675 C C . LYS A 1 87 ? 4.392 7.190 -11.525 1.00 91.94 87 LYS A C 1
ATOM 677 O O . LYS A 1 87 ? 4.957 7.473 -12.581 1.00 91.94 87 LYS A O 1
ATOM 682 N N . ILE A 1 88 ? 4.636 6.055 -10.870 1.00 92.50 88 ILE A N 1
ATOM 683 C CA . ILE A 1 88 ? 5.508 5.005 -11.405 1.00 92.50 88 ILE A CA 1
ATOM 684 C C . ILE A 1 88 ? 4.858 4.363 -12.634 1.00 92.50 88 ILE A C 1
ATOM 686 O O . ILE A 1 88 ? 5.500 4.310 -13.680 1.00 92.50 88 ILE A O 1
ATOM 690 N N . TYR A 1 89 ? 3.591 3.951 -12.552 1.00 93.25 89 TYR A N 1
ATOM 691 C CA . TYR A 1 89 ? 2.885 3.300 -13.660 1.00 93.25 89 TYR A CA 1
ATOM 692 C C . TYR A 1 89 ? 2.623 4.229 -14.849 1.00 93.25 89 TYR A C 1
ATOM 694 O O . TYR A 1 89 ? 2.622 3.770 -15.987 1.00 93.25 89 TYR A O 1
ATOM 702 N N . GLU A 1 90 ? 2.471 5.538 -14.631 1.00 92.31 90 GLU A N 1
ATOM 703 C CA . GLU A 1 90 ? 2.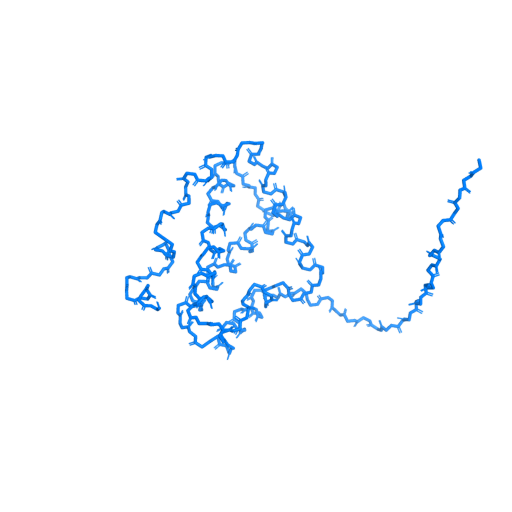412 6.522 -15.722 1.00 92.31 90 GLU A CA 1
ATOM 704 C C . GLU A 1 90 ? 3.674 6.494 -16.596 1.00 92.31 90 GLU A C 1
ATOM 706 O O . GLU A 1 90 ? 3.596 6.678 -17.812 1.00 92.31 90 GLU A O 1
ATOM 711 N N . LYS A 1 91 ? 4.840 6.261 -15.985 1.00 92.00 91 LYS A N 1
ATOM 712 C CA . LYS A 1 91 ? 6.130 6.196 -16.686 1.00 92.00 91 LYS A CA 1
ATOM 713 C C . LYS A 1 91 ? 6.497 4.783 -17.131 1.00 92.00 91 LYS A C 1
ATOM 715 O O . LYS A 1 91 ? 7.153 4.620 -18.157 1.00 92.00 91 LYS A O 1
ATOM 720 N N . HIS A 1 92 ? 6.051 3.780 -16.380 1.00 92.12 92 HIS A N 1
ATOM 721 C CA . HIS A 1 92 ? 6.376 2.366 -16.558 1.00 92.12 92 HIS A CA 1
ATOM 722 C C . HIS A 1 92 ? 5.092 1.519 -16.608 1.00 92.12 92 HIS A C 1
ATOM 724 O O . HIS A 1 92 ? 4.876 0.676 -15.740 1.00 92.12 92 HIS A O 1
ATOM 730 N N . PRO A 1 93 ? 4.221 1.708 -17.620 1.00 92.69 93 PRO A N 1
ATOM 731 C CA . PRO A 1 93 ? 2.902 1.061 -17.680 1.00 92.69 93 PRO A CA 1
ATOM 732 C C . PRO A 1 93 ? 2.955 -0.451 -17.938 1.00 92.69 93 PRO A C 1
ATOM 734 O O . PRO A 1 93 ? 1.922 -1.111 -17.930 1.00 92.69 93 PRO A O 1
ATOM 737 N N . TYR A 1 94 ? 4.142 -0.989 -18.230 1.00 93.50 94 TYR A N 1
ATOM 738 C CA . TYR A 1 94 ? 4.364 -2.415 -18.474 1.00 93.50 94 TYR A CA 1
ATOM 739 C C . TYR A 1 94 ? 4.738 -3.187 -17.206 1.00 93.50 94 TYR A C 1
ATOM 741 O O . TYR A 1 94 ? 4.794 -4.413 -17.253 1.00 93.50 94 TYR A O 1
ATOM 749 N N . GLU A 1 95 ? 5.028 -2.489 -16.105 1.00 94.69 95 GLU A N 1
ATOM 750 C CA . GLU A 1 95 ? 5.240 -3.140 -14.815 1.00 94.69 95 GLU A CA 1
ATOM 751 C C . GLU A 1 95 ? 3.942 -3.799 -14.326 1.00 94.69 95 GLU A C 1
ATOM 753 O O . GLU A 1 95 ? 2.850 -3.281 -14.590 1.00 94.69 95 GLU A O 1
ATOM 758 N N . PRO A 1 96 ? 4.032 -4.937 -13.619 1.00 93.50 96 PRO A N 1
ATOM 759 C CA . PRO A 1 96 ? 2.852 -5.630 -13.134 1.00 93.50 96 PRO A CA 1
ATOM 760 C C . PRO A 1 96 ? 2.185 -4.854 -11.990 1.00 93.50 96 PRO A C 1
ATOM 762 O O . PRO A 1 96 ? 2.834 -4.123 -11.240 1.00 93.50 96 PRO A O 1
ATOM 765 N N . ASP A 1 97 ? 0.873 -5.042 -11.842 1.00 91.94 97 ASP A N 1
ATOM 766 C CA . ASP A 1 97 ? 0.084 -4.357 -10.820 1.00 91.94 97 ASP A CA 1
ATOM 767 C C . ASP A 1 97 ? 0.319 -4.951 -9.421 1.00 91.94 97 ASP A C 1
ATOM 769 O O . ASP A 1 97 ? -0.234 -5.987 -9.046 1.00 91.94 97 ASP A O 1
ATOM 773 N N . VAL A 1 98 ? 1.133 -4.244 -8.642 1.00 93.00 98 VAL A N 1
ATOM 774 C CA . VAL A 1 98 ? 1.476 -4.558 -7.253 1.00 93.00 98 VAL A CA 1
ATOM 775 C C . VAL A 1 98 ? 0.262 -4.567 -6.319 1.00 93.00 98 VAL A C 1
ATOM 777 O O . VAL A 1 98 ? 0.219 -5.391 -5.408 1.00 93.00 98 VAL A O 1
ATOM 780 N N . GLU A 1 99 ? -0.724 -3.684 -6.502 1.00 88.31 99 GLU A N 1
ATOM 781 C CA . GLU A 1 99 ? -1.885 -3.627 -5.598 1.00 88.31 99 GLU A CA 1
ATOM 782 C C . GLU A 1 99 ? -2.769 -4.863 -5.793 1.00 88.31 99 GLU A C 1
ATOM 784 O O . GLU A 1 99 ? -3.107 -5.551 -4.826 1.00 88.31 99 GLU A O 1
ATOM 789 N N . SER A 1 100 ? -3.042 -5.217 -7.050 1.00 86.75 100 SER A N 1
ATOM 790 C CA . SER A 1 100 ? -3.775 -6.443 -7.388 1.00 86.75 100 SER A CA 1
ATOM 791 C C . SER A 1 100 ? -3.050 -7.714 -6.931 1.00 86.75 100 SER A C 1
ATOM 793 O O . SER A 1 100 ? -3.700 -8.688 -6.555 1.00 86.75 100 SER A O 1
ATOM 795 N N . ALA A 1 101 ? -1.714 -7.718 -6.927 1.00 88.81 101 ALA A N 1
ATOM 796 C CA . ALA A 1 101 ? -0.927 -8.857 -6.461 1.00 88.81 101 ALA A CA 1
ATOM 797 C C . ALA A 1 101 ? -0.944 -9.046 -4.935 1.00 88.81 101 ALA A C 1
ATOM 799 O O . ALA A 1 101 ? -0.678 -10.146 -4.461 1.00 88.81 101 ALA A O 1
ATOM 800 N N . TYR A 1 102 ? -1.254 -8.002 -4.160 1.00 84.94 102 TYR A N 1
ATOM 801 C CA . TYR A 1 102 ? -1.439 -8.126 -2.712 1.00 84.94 102 TYR A CA 1
ATOM 802 C C . TYR A 1 102 ? -2.868 -8.561 -2.356 1.00 84.94 102 TYR A C 1
ATOM 804 O O . TYR A 1 102 ? -3.068 -9.354 -1.439 1.00 84.94 102 TYR A O 1
ATOM 812 N N . PHE A 1 103 ? -3.871 -8.073 -3.092 1.00 84.69 103 PHE A N 1
ATOM 813 C CA . PHE A 1 103 ? -5.287 -8.400 -2.882 1.00 84.69 103 PHE A CA 1
ATOM 814 C C . PHE A 1 103 ? -5.801 -9.389 -3.935 1.00 84.69 103 PHE A C 1
ATOM 816 O O . PHE A 1 103 ? -6.775 -9.111 -4.637 1.00 84.69 103 PHE A O 1
ATOM 823 N N . LEU A 1 104 ? -5.139 -10.549 -4.037 1.00 77.81 104 LEU A N 1
ATOM 824 C CA . LEU A 1 104 ? -5.363 -11.540 -5.101 1.00 77.81 104 LEU A CA 1
ATOM 825 C C . LEU A 1 104 ? -6.815 -12.022 -5.196 1.00 77.81 104 LEU A C 1
ATOM 827 O O . LEU A 1 104 ? -7.290 -12.349 -6.287 1.00 77.81 104 LEU A O 1
ATOM 831 N N . THR A 1 105 ? -7.524 -12.097 -4.067 1.00 76.75 105 THR A N 1
ATOM 832 C CA . THR A 1 105 ? -8.915 -12.554 -4.034 1.00 76.75 105 THR A CA 1
ATOM 833 C C . THR A 1 105 ? -9.907 -11.401 -3.875 1.00 76.75 105 THR A C 1
ATOM 835 O O . THR A 1 105 ? -9.606 -10.324 -3.353 1.00 76.75 105 THR A O 1
ATOM 838 N N . LEU A 1 106 ? -11.155 -11.645 -4.296 1.00 71.69 106 LEU A N 1
ATOM 839 C CA . LEU A 1 106 ? -12.257 -10.713 -4.048 1.00 71.69 106 LEU A CA 1
ATOM 840 C C . LEU A 1 106 ? -12.457 -10.474 -2.544 1.00 71.69 106 LEU A C 1
ATOM 842 O O . LEU A 1 106 ? -12.754 -9.351 -2.140 1.00 71.69 106 LEU A O 1
ATOM 846 N N . ASP A 1 107 ? -12.279 -11.513 -1.729 1.00 81.56 107 ASP A N 1
ATOM 847 C CA . ASP A 1 107 ? -12.422 -11.420 -0.279 1.00 81.56 107 ASP A CA 1
ATOM 848 C C . ASP A 1 107 ? -11.320 -10.544 0.331 1.00 81.56 107 ASP A C 1
ATOM 850 O O . ASP A 1 107 ? -11.631 -9.676 1.150 1.00 81.56 107 ASP A O 1
ATOM 854 N N . ASP A 1 108 ? -10.075 -10.662 -0.144 1.00 78.56 108 ASP A N 1
ATOM 855 C CA . ASP A 1 108 ? -8.962 -9.795 0.274 1.00 78.56 108 ASP A CA 1
ATOM 856 C C . ASP A 1 108 ? -9.229 -8.331 -0.093 1.00 78.56 108 ASP A C 1
ATOM 858 O O . ASP A 1 108 ? -9.063 -7.430 0.732 1.00 78.56 108 ASP A O 1
ATOM 862 N N . SER A 1 109 ? -9.729 -8.086 -1.307 1.00 81.62 109 SER A N 1
ATOM 863 C CA . SER A 1 109 ? -10.103 -6.744 -1.772 1.00 81.62 109 SER A CA 1
ATOM 864 C C . SER A 1 109 ? -11.237 -6.132 -0.935 1.00 81.62 109 SER A C 1
ATOM 866 O O . SER A 1 109 ? -11.227 -4.938 -0.608 1.00 81.62 109 SER A O 1
ATOM 868 N N . ILE A 1 110 ? -12.236 -6.937 -0.558 1.00 85.94 110 ILE A N 1
ATOM 869 C CA . ILE A 1 110 ? -13.329 -6.503 0.322 1.00 85.94 110 ILE A CA 1
ATOM 870 C C . ILE A 1 110 ? -12.791 -6.203 1.722 1.00 85.94 110 ILE A C 1
ATOM 872 O O . ILE A 1 110 ? -13.130 -5.157 2.287 1.00 85.94 110 ILE A O 1
ATOM 876 N N . LEU A 1 111 ? -11.956 -7.084 2.274 1.00 86.50 111 LEU A N 1
ATOM 877 C CA . LEU A 1 111 ? -11.362 -6.923 3.597 1.00 86.50 111 LEU A CA 1
ATOM 878 C C . LEU A 1 111 ? -10.495 -5.661 3.661 1.00 86.50 111 LEU A C 1
ATOM 880 O O . LEU A 1 111 ? -10.621 -4.876 4.600 1.00 86.50 111 LEU A O 1
ATOM 884 N N . PHE A 1 112 ? -9.692 -5.403 2.631 1.00 86.62 112 PHE A N 1
ATOM 885 C CA . PHE A 1 112 ? -8.903 -4.182 2.509 1.00 86.62 112 PHE A CA 1
ATOM 886 C C . PHE A 1 112 ? -9.772 -2.924 2.555 1.00 86.62 112 PHE A C 1
ATOM 888 O O . PHE A 1 112 ? -9.509 -1.993 3.321 1.00 86.62 112 PHE A O 1
ATOM 895 N N . ARG A 1 113 ? -10.877 -2.916 1.802 1.00 88.31 113 ARG A N 1
ATOM 896 C CA . ARG A 1 113 ? -11.829 -1.799 1.814 1.00 88.31 113 ARG A CA 1
ATOM 897 C C . ARG A 1 113 ? -12.483 -1.614 3.183 1.00 88.31 113 ARG A C 1
ATOM 899 O O . ARG A 1 113 ? -12.687 -0.483 3.629 1.00 88.31 113 ARG A O 1
ATOM 906 N N . GLN A 1 114 ? -12.832 -2.704 3.859 1.00 90.31 114 GLN A N 1
ATOM 907 C CA . GLN A 1 114 ? -13.367 -2.652 5.220 1.00 90.31 114 GLN A CA 1
ATOM 908 C C . GLN A 1 114 ? -12.335 -2.108 6.211 1.00 90.31 114 GLN A C 1
ATOM 910 O O . GLN A 1 114 ? -12.690 -1.301 7.072 1.00 90.31 114 GLN A O 1
ATOM 915 N N . ALA A 1 115 ? -11.068 -2.482 6.056 1.00 89.75 115 ALA A N 1
ATOM 916 C CA . ALA A 1 115 ? -9.970 -1.976 6.862 1.00 89.75 115 ALA A CA 1
ATOM 917 C C . ALA A 1 115 ? -9.741 -0.471 6.653 1.00 89.75 115 ALA A C 1
ATOM 919 O O . ALA A 1 115 ? -9.659 0.265 7.639 1.00 89.75 115 ALA A O 1
ATOM 920 N N . GLY A 1 116 ? -9.798 0.020 5.411 1.00 89.50 116 GLY A N 1
ATOM 921 C CA . GLY A 1 116 ? -9.782 1.458 5.118 1.00 89.50 116 GLY A CA 1
ATOM 922 C C . GLY A 1 116 ? -10.943 2.216 5.777 1.00 89.50 116 GLY A C 1
ATOM 923 O O . GLY A 1 116 ? -10.747 3.264 6.391 1.00 89.50 116 GLY A O 1
ATOM 924 N N . ASN A 1 117 ? -12.155 1.650 5.753 1.00 89.56 117 ASN A N 1
ATOM 925 C CA . ASN A 1 117 ? -13.308 2.238 6.445 1.00 89.56 117 ASN A CA 1
ATOM 926 C C . ASN A 1 117 ? -13.141 2.243 7.974 1.00 89.56 117 ASN A C 1
ATOM 928 O O . ASN A 1 117 ? -13.589 3.178 8.638 1.00 89.56 117 ASN A O 1
ATOM 932 N N . SER A 1 118 ? -12.527 1.209 8.555 1.00 89.25 118 SER A N 1
ATOM 933 C CA . SER A 1 118 ? -12.205 1.189 9.986 1.00 89.25 118 SER A CA 1
ATOM 934 C C . SER A 1 118 ? -11.184 2.262 10.349 1.00 89.25 118 SER A C 1
ATOM 936 O O . SER A 1 118 ? -11.365 2.937 11.360 1.00 89.25 118 SER A O 1
ATOM 938 N N . LEU A 1 119 ? -10.170 2.477 9.509 1.00 91.19 119 LEU A N 1
ATOM 939 C CA . LEU A 1 119 ? -9.198 3.553 9.698 1.00 91.19 119 LEU A CA 1
ATOM 940 C C . LEU A 1 119 ? -9.883 4.928 9.689 1.00 91.19 119 LEU A C 1
ATOM 942 O O . LEU A 1 119 ? -9.684 5.722 10.606 1.00 91.19 119 LEU A O 1
ATOM 946 N N . ALA A 1 120 ? -10.772 5.169 8.721 1.00 87.75 120 ALA A N 1
ATOM 947 C CA . ALA A 1 120 ? -11.558 6.401 8.650 1.00 87.75 120 ALA A CA 1
ATOM 948 C C . ALA A 1 120 ? -12.424 6.621 9.906 1.00 87.75 120 ALA A C 1
ATOM 950 O O . ALA A 1 120 ? -12.513 7.737 10.412 1.00 87.75 120 ALA A O 1
ATOM 951 N N . LYS A 1 121 ? -13.009 5.558 10.477 1.00 89.56 121 LYS A N 1
ATOM 952 C CA . LYS A 1 121 ? -13.768 5.655 11.739 1.00 89.56 121 LYS A CA 1
ATOM 953 C C . LYS A 1 121 ? -12.906 6.084 12.928 1.00 89.56 121 LYS A C 1
ATOM 955 O O . LYS A 1 121 ? -13.414 6.791 13.793 1.00 89.56 121 LYS A O 1
ATOM 960 N N . ILE A 1 122 ? -11.641 5.659 12.989 1.00 90.25 122 ILE A N 1
ATOM 961 C CA . ILE A 1 122 ? -10.704 6.066 14.053 1.00 90.25 122 ILE A CA 1
ATOM 962 C C . ILE A 1 122 ? -10.371 7.561 13.929 1.00 90.25 122 ILE A C 1
ATOM 964 O O . ILE A 1 122 ? -10.282 8.265 14.935 1.00 90.25 122 ILE A O 1
ATOM 968 N N . ILE A 1 123 ? -10.213 8.049 12.698 1.00 90.50 123 ILE A N 1
ATOM 969 C CA . ILE A 1 123 ? -9.883 9.451 12.401 1.00 90.50 123 ILE A CA 1
ATOM 970 C C . ILE A 1 123 ? -11.084 10.373 12.683 1.00 90.50 123 ILE A C 1
ATOM 972 O O . ILE A 1 123 ? -10.932 11.446 13.285 1.00 90.50 123 ILE A O 1
ATOM 976 N N . GLY A 1 124 ? -12.287 9.923 12.321 1.00 87.25 124 GLY A N 1
ATOM 977 C CA . GLY A 1 124 ? -13.531 10.685 12.409 1.00 87.25 124 GLY A CA 1
ATOM 978 C C . GLY A 1 124 ? -13.876 11.398 11.098 1.00 87.25 124 GLY A C 1
ATOM 979 O O . GLY A 1 124 ? -13.329 11.087 10.048 1.00 87.25 124 GLY A O 1
ATOM 980 N N . GLU A 1 125 ? -14.812 12.349 11.154 1.00 81.44 125 GLU A N 1
ATOM 981 C CA . GLU A 1 125 ? -15.339 13.048 9.965 1.00 81.44 125 GLU A CA 1
ATOM 982 C C . GLU A 1 125 ? -14.379 14.091 9.359 1.00 81.44 125 GLU A C 1
ATOM 984 O O . GLU A 1 125 ? -14.620 14.565 8.253 1.00 81.44 125 GLU A O 1
ATOM 989 N N . ASP A 1 126 ? -13.306 14.453 10.070 1.00 81.31 126 ASP A N 1
ATOM 990 C CA . ASP A 1 126 ? -12.298 15.424 9.626 1.00 81.31 126 ASP A CA 1
ATOM 991 C C . ASP A 1 126 ? -10.950 14.727 9.401 1.00 81.31 126 ASP A C 1
ATOM 993 O O . ASP A 1 12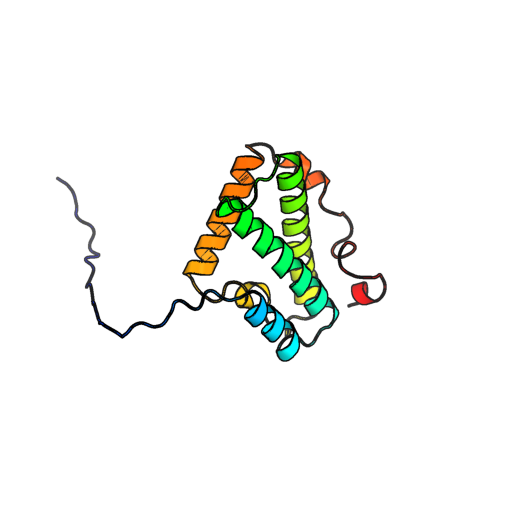6 ? -10.237 14.407 10.357 1.00 81.31 126 ASP A O 1
ATOM 997 N N . ASP A 1 127 ? -10.610 14.503 8.131 1.00 79.94 127 ASP A N 1
ATOM 998 C CA . ASP A 1 127 ? -9.347 13.927 7.662 1.00 79.94 127 ASP A CA 1
ATOM 999 C C . ASP A 1 127 ? -8.314 14.996 7.254 1.00 79.94 127 ASP A C 1
ATOM 1001 O O . ASP A 1 127 ? -7.215 14.668 6.795 1.00 79.94 127 ASP A O 1
ATOM 1005 N N . SER A 1 128 ? -8.607 16.286 7.472 1.00 83.88 128 SER A N 1
ATOM 1006 C CA . SER A 1 128 ? -7.743 17.390 7.033 1.00 83.88 128 SER A CA 1
ATOM 1007 C C . SER A 1 128 ? -6.352 17.353 7.669 1.00 83.88 128 SER A C 1
ATOM 1009 O O . SER A 1 128 ? -5.377 17.806 7.064 1.00 83.88 128 SER A O 1
ATOM 1011 N N . ALA A 1 129 ? -6.237 16.803 8.880 1.00 83.56 129 ALA A N 1
ATOM 1012 C CA . ALA A 1 129 ? -4.961 16.578 9.545 1.00 83.56 129 ALA A CA 1
ATOM 1013 C C . ALA A 1 129 ? -4.110 15.535 8.806 1.00 83.56 129 ALA A C 1
ATOM 1015 O O . ALA A 1 129 ? -2.928 15.779 8.580 1.00 83.56 129 ALA A O 1
ATOM 1016 N N . ALA A 1 130 ? -4.710 14.429 8.354 1.00 81.88 130 ALA A N 1
ATOM 1017 C CA . ALA A 1 130 ? -4.018 13.410 7.568 1.00 81.88 130 ALA A CA 1
ATOM 1018 C C . ALA A 1 130 ? -3.577 13.958 6.203 1.00 81.88 130 ALA A C 1
ATOM 1020 O O . ALA A 1 130 ? -2.438 13.744 5.790 1.00 81.88 130 ALA A O 1
ATOM 1021 N N . LEU A 1 131 ? -4.435 14.734 5.533 1.00 85.38 131 LEU A N 1
ATOM 1022 C CA . LEU A 1 131 ? -4.116 15.338 4.235 1.00 85.38 131 LEU A CA 1
ATOM 1023 C C . LEU A 1 131 ? -2.924 16.303 4.308 1.00 85.38 131 LEU A C 1
ATOM 1025 O O . LEU A 1 131 ? -2.100 16.323 3.401 1.00 85.38 131 LEU A O 1
ATOM 1029 N N . LYS A 1 132 ? -2.774 17.050 5.409 1.00 88.88 132 LYS A N 1
ATOM 1030 C CA . LYS A 1 132 ? -1.608 17.927 5.647 1.00 88.88 132 LYS A CA 1
ATOM 1031 C C . LYS A 1 132 ? -0.294 17.170 5.847 1.00 88.88 132 LYS A C 1
ATOM 1033 O O . LYS A 1 132 ? 0.768 17.778 5.764 1.00 88.88 132 LYS A O 1
ATOM 1038 N N . LEU A 1 133 ? -0.361 15.879 6.166 1.00 86.56 133 LEU A N 1
ATOM 1039 C CA . LEU A 1 133 ? 0.807 15.022 6.361 1.00 86.56 133 LEU A CA 1
ATOM 1040 C C . LEU A 1 133 ? 1.229 14.308 5.070 1.00 86.56 133 LEU A C 1
ATOM 1042 O O . LEU A 1 133 ? 2.267 13.646 5.069 1.00 86.56 133 LEU A O 1
ATOM 1046 N N . VAL A 1 134 ? 0.439 14.398 3.995 1.00 86.62 134 VAL A N 1
ATOM 1047 C CA . VAL A 1 134 ? 0.805 13.831 2.692 1.00 86.62 134 VAL A CA 1
ATOM 1048 C C . VAL A 1 134 ? 1.947 14.671 2.107 1.00 86.62 134 VAL A C 1
ATOM 1050 O O . VAL A 1 134 ? 1.802 15.888 2.010 1.00 86.62 134 VAL A O 1
ATOM 1053 N N . PRO A 1 135 ? 3.090 14.073 1.720 1.00 81.25 135 PRO A N 1
ATOM 1054 C CA . PRO A 1 135 ? 4.210 14.845 1.192 1.00 81.25 135 PRO A CA 1
ATOM 1055 C C . PRO A 1 135 ? 3.891 15.525 -0.140 1.00 81.25 135 PRO A C 1
ATOM 1057 O O . PRO A 1 135 ? 3.391 14.884 -1.063 1.00 81.25 135 PRO A O 1
ATOM 1060 N N . ASP A 1 136 ? 4.313 16.783 -0.278 1.00 80.88 136 ASP A N 1
ATOM 1061 C CA . ASP A 1 136 ? 4.158 17.555 -1.519 1.00 80.88 136 ASP A CA 1
ATOM 1062 C C . ASP A 1 136 ? 4.958 16.958 -2.692 1.00 80.88 136 ASP A C 1
ATOM 1064 O O . ASP A 1 136 ? 4.552 17.030 -3.853 1.00 80.88 136 ASP A O 1
ATOM 1068 N N . ILE A 1 137 ? 6.115 16.346 -2.402 1.00 82.19 137 ILE A N 1
ATOM 1069 C CA . ILE A 1 137 ? 6.954 15.693 -3.412 1.00 82.19 137 ILE A CA 1
ATOM 1070 C C . ILE A 1 137 ? 6.622 14.199 -3.457 1.00 82.19 137 ILE A C 1
ATOM 1072 O O . ILE A 1 137 ? 7.087 13.409 -2.629 1.00 82.19 137 ILE A O 1
ATOM 1076 N N . ILE A 1 138 ? 5.861 13.802 -4.478 1.00 83.50 138 ILE A N 1
ATOM 1077 C CA . ILE A 1 138 ? 5.425 12.415 -4.700 1.00 83.50 138 ILE A CA 1
ATOM 1078 C C . ILE A 1 138 ? 6.627 11.459 -4.760 1.00 83.50 138 ILE A C 1
ATOM 1080 O O . ILE A 1 138 ? 7.598 11.721 -5.478 1.00 83.50 138 ILE A O 1
ATOM 1084 N N . CYS A 1 139 ? 6.511 10.334 -4.045 1.00 87.31 139 CYS A N 1
ATOM 1085 C CA . CYS A 1 139 ? 7.514 9.278 -3.842 1.00 87.31 139 CYS A CA 1
ATOM 1086 C C . CYS A 1 139 ? 8.743 9.635 -2.986 1.00 87.31 139 CYS A C 1
ATOM 1088 O O . CYS A 1 139 ? 9.491 8.726 -2.636 1.00 87.31 139 CYS A O 1
ATOM 1090 N N . SER A 1 140 ? 8.963 10.897 -2.599 1.00 85.50 140 SER A N 1
ATOM 1091 C CA . SER A 1 140 ? 10.199 11.309 -1.893 1.00 85.50 140 SER A CA 1
ATOM 1092 C C . SER A 1 140 ? 10.413 10.661 -0.520 1.00 85.50 140 SER A C 1
ATOM 1094 O O . SER A 1 140 ? 11.534 10.578 -0.034 1.00 85.50 140 SER A O 1
ATOM 1096 N N . GLN A 1 141 ? 9.338 10.182 0.100 1.00 82.19 141 GLN A N 1
ATOM 1097 C CA . GLN A 1 141 ? 9.370 9.449 1.367 1.00 82.19 141 GLN A CA 1
ATOM 1098 C C . GLN A 1 141 ? 9.772 7.968 1.221 1.00 82.19 141 GLN A C 1
ATOM 1100 O O . GLN A 1 141 ? 10.014 7.303 2.227 1.00 82.19 141 GLN A O 1
ATOM 1105 N N . TYR A 1 142 ? 9.825 7.446 -0.010 1.00 85.44 142 TYR A N 1
ATOM 1106 C CA . TYR A 1 142 ? 10.116 6.036 -0.304 1.00 85.44 142 TYR A CA 1
ATOM 1107 C C . TYR A 1 142 ? 11.349 5.853 -1.183 1.00 85.44 142 TYR A C 1
ATOM 1109 O O . TYR A 1 142 ? 12.051 4.859 -1.033 1.00 85.44 142 TYR A O 1
ATOM 1117 N N . LEU A 1 143 ? 11.600 6.801 -2.086 1.00 87.62 143 LEU A N 1
ATOM 1118 C CA . LEU A 1 143 ? 12.640 6.723 -3.102 1.00 87.62 143 LEU A CA 1
ATOM 1119 C C . LEU A 1 143 ? 13.691 7.811 -2.893 1.00 87.62 143 LEU A C 1
ATOM 1121 O O . LEU A 1 143 ? 13.372 8.969 -2.609 1.00 87.62 143 LEU A O 1
ATOM 1125 N N . SER A 1 144 ? 14.950 7.439 -3.088 1.00 83.62 144 SER A N 1
ATOM 1126 C CA . SER A 1 144 ? 16.072 8.369 -3.161 1.00 83.62 144 SER A CA 1
ATOM 1127 C C . SER A 1 144 ? 15.971 9.280 -4.398 1.00 83.62 144 SER A C 1
ATOM 1129 O O . SER A 1 144 ? 15.279 8.957 -5.366 1.00 83.62 144 SER A O 1
ATOM 1131 N N . PRO A 1 145 ? 16.688 10.420 -4.427 1.00 80.88 145 PRO A N 1
ATOM 1132 C CA . PRO A 1 145 ? 16.672 11.329 -5.574 1.00 80.88 145 PRO A CA 1
ATOM 1133 C C . PRO A 1 145 ? 17.045 10.685 -6.912 1.00 80.88 145 PRO A C 1
ATOM 1135 O O . PRO A 1 145 ? 16.544 11.118 -7.947 1.00 80.88 145 PRO A O 1
ATOM 1138 N N . ASP A 1 146 ? 17.913 9.672 -6.909 1.00 79.06 146 ASP A N 1
ATOM 1139 C CA . ASP A 1 146 ? 18.285 8.952 -8.127 1.00 79.06 146 ASP A CA 1
ATOM 1140 C C . ASP A 1 146 ? 17.179 7.997 -8.582 1.00 79.06 146 ASP A C 1
ATOM 1142 O O . ASP A 1 146 ? 16.875 7.942 -9.771 1.00 79.06 146 ASP A O 1
ATOM 1146 N N . GLU A 1 147 ? 16.503 7.327 -7.649 1.00 79.19 147 GLU A N 1
ATOM 1147 C CA . GLU A 1 147 ? 15.340 6.479 -7.940 1.00 79.19 147 GLU A CA 1
ATOM 1148 C 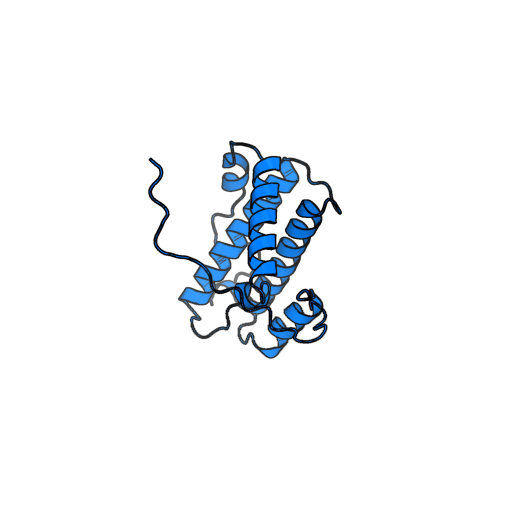C . GLU A 1 147 ? 14.122 7.295 -8.379 1.00 79.19 147 GLU A C 1
ATOM 1150 O O . GLU A 1 147 ? 13.281 6.785 -9.103 1.00 79.19 147 GLU A O 1
ATOM 1155 N N . LEU A 1 148 ? 14.033 8.576 -8.009 1.00 76.81 148 LEU A N 1
ATOM 1156 C CA . LEU A 1 148 ? 12.984 9.492 -8.474 1.00 76.81 148 LEU A CA 1
ATOM 1157 C C . LEU A 1 148 ? 13.145 9.933 -9.938 1.00 76.81 148 LEU A C 1
ATOM 1159 O O . LEU A 1 148 ? 12.210 10.520 -10.491 1.00 76.81 148 LEU A O 1
ATOM 1163 N N . LYS A 1 149 ? 14.307 9.683 -10.558 1.00 75.31 149 LYS A N 1
ATOM 1164 C CA . LYS A 1 149 ? 14.571 9.999 -11.975 1.00 75.31 149 LYS A CA 1
ATOM 1165 C C . LYS A 1 149 ? 13.945 8.994 -12.948 1.00 75.31 149 LYS A C 1
ATOM 1167 O O . LYS A 1 149 ? 14.072 9.209 -14.153 1.00 75.31 149 LYS A O 1
ATOM 1172 N N . ILE A 1 150 ? 13.303 7.939 -12.429 1.00 66.12 150 ILE A N 1
ATOM 1173 C CA . ILE A 1 150 ? 12.423 7.020 -13.173 1.00 66.12 150 ILE A CA 1
ATOM 1174 C C . ILE A 1 150 ? 11.459 7.741 -14.094 1.00 66.12 150 ILE A C 1
ATOM 1176 O O . ILE A 1 150 ? 11.064 8.886 -13.769 1.00 66.12 150 ILE A O 1
#

Sequence (150 aa):
MKSVSKYCIPILLGCMCFSTFAETTKEDFEQFLEQEVSLSALKIVGYKAGDMWAMMLQAHRGEISLSKTEAEVLLSKLIGLHMCFQKIYEKHPYEPDVESAYFLTLDDSILFRQAGNSLAKIIGEDDSAALKLVPDIICSQYLSPDELKI

Secondary structure (DSSP, 8-state):
-PPPPS-------------------HHHHHHHHHHT---HHHHHHHHHHHHHHHHHHHHHHTSS---HHHHHHHHHHHHHHHHHHHHHHHH-TTS--HHHHHS-SHHHHHHHHHHHHHHHHHH-S--HHHHTTS-SSTTTTTS-TTGGG-